Protein AF-A0A354SGM9-F1 (afdb_monomer_lite)

Sequence (66 aa):
MQRFSSIFSQLLQLFPRLEFQSAVTATKAERHMRGFTCWGQFVRMLFCQLGRAHSLREITNGLRSC

Foldseek 3Di:
DPPDDDVLNVVVVVDDPVVVVVVCVVVVVCVPDDPDDPVRVVSLVSCCVVVVDPDPVCSVVVVVVD

pLDDT: mean 80.18, std 12.35, range [39.22, 95.19]

Secondary structure (DSSP, 8-state):
--SS--HHHHHHHTS-HHHHHHHHHHHTTTTT-SS--HHHHHHHHHHHHHHT--SHHHHHHHTT--

Radius of gyration: 13.16 Å; chains: 1; bounding box: 29×24×32 Å

Structure (mmCIF, N/CA/C/O backbone):
data_AF-A0A354SGM9-F1
#
_entry.id   AF-A0A354SGM9-F1
#
loop_
_atom_site.group_PDB
_atom_site.id
_atom_site.type_symbol
_atom_site.label_atom_id
_atom_site.label_alt_id
_atom_site.label_comp_id
_atom_site.label_asym_id
_atom_site.label_entity_id
_atom_site.label_seq_id
_atom_site.pdbx_PDB_ins_code
_atom_site.Cartn_x
_atom_site.Cartn_y
_atom_site.Cartn_z
_atom_site.occupancy
_atom_site.B_iso_or_equiv
_atom_site.auth_seq_id
_atom_site.auth_comp_id
_atom_site.auth_asym_id
_atom_site.auth_atom_id
_atom_site.pdbx_PDB_model_num
ATOM 1 N N . MET A 1 1 ? -9.071 16.308 -10.628 1.00 39.22 1 MET A N 1
ATOM 2 C CA . MET A 1 1 ? -8.896 15.299 -11.697 1.00 39.22 1 MET A CA 1
ATOM 3 C C . MET A 1 1 ? -7.404 15.152 -11.971 1.00 39.22 1 MET A C 1
ATOM 5 O O . MET A 1 1 ? -6.786 16.123 -12.385 1.00 39.22 1 MET A O 1
ATOM 9 N N . GLN A 1 2 ? -6.810 13.998 -11.651 1.00 51.75 2 GLN A N 1
ATOM 10 C CA . GLN A 1 2 ? -5.405 13.694 -11.963 1.00 51.75 2 GLN A CA 1
ATOM 11 C C . GLN A 1 2 ? -5.279 13.545 -13.487 1.00 51.75 2 GLN A C 1
ATOM 13 O O . GLN A 1 2 ? -5.913 12.669 -14.067 1.00 51.75 2 GLN A O 1
ATOM 18 N N . ARG A 1 3 ? -4.541 14.451 -14.143 1.00 54.06 3 ARG A N 1
ATOM 19 C CA . ARG A 1 3 ? -4.480 14.567 -15.617 1.00 54.06 3 ARG A CA 1
ATOM 20 C C . ARG A 1 3 ? -3.588 13.501 -16.274 1.00 54.06 3 ARG A C 1
ATOM 22 O O . ARG A 1 3 ? -3.690 13.295 -17.474 1.00 54.06 3 ARG A O 1
ATOM 29 N N . PHE A 1 4 ? -2.775 12.808 -15.480 1.00 54.03 4 PHE A N 1
ATOM 30 C CA . PHE A 1 4 ? -2.039 11.596 -15.834 1.00 54.03 4 PHE A CA 1
ATOM 31 C C . PHE A 1 4 ? -1.974 10.722 -14.576 1.00 54.03 4 PHE A C 1
ATOM 33 O O . PHE A 1 4 ? -1.323 11.093 -13.604 1.00 54.03 4 PHE A O 1
ATOM 40 N N . SER A 1 5 ? -2.680 9.594 -14.561 1.00 61.72 5 SER A N 1
ATOM 41 C CA . SER A 1 5 ? -2.495 8.545 -13.558 1.00 61.72 5 SER A CA 1
ATOM 42 C C . SER A 1 5 ? -1.711 7.411 -14.207 1.00 61.72 5 SER A C 1
ATOM 44 O O . SER A 1 5 ? -2.035 6.986 -15.316 1.00 61.72 5 SER A O 1
ATOM 46 N N . SER A 1 6 ? -0.652 6.932 -13.551 1.00 78.12 6 SER A N 1
ATOM 47 C CA . SER A 1 6 ? 0.024 5.715 -14.005 1.00 78.12 6 SER A CA 1
ATOM 48 C C . SER A 1 6 ? -0.985 4.559 -14.050 1.00 78.12 6 SER A C 1
ATOM 50 O O . SER A 1 6 ? -1.933 4.534 -13.260 1.00 78.12 6 SER A O 1
ATOM 52 N N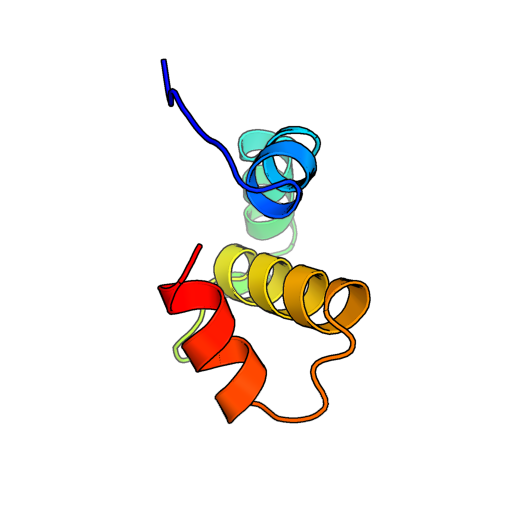 . ILE A 1 7 ? -0.779 3.575 -14.934 1.00 82.62 7 ILE A N 1
ATOM 53 C CA . ILE A 1 7 ? -1.608 2.351 -14.974 1.00 82.62 7 ILE A CA 1
ATOM 54 C C . ILE A 1 7 ? -1.676 1.716 -13.574 1.00 82.62 7 ILE A C 1
ATOM 56 O O . ILE A 1 7 ? -2.718 1.233 -13.148 1.00 82.62 7 ILE A O 1
ATOM 60 N N . PHE A 1 8 ? -0.590 1.808 -12.804 1.00 83.88 8 PHE A N 1
ATOM 61 C CA . PHE A 1 8 ? -0.546 1.378 -11.411 1.00 83.88 8 PHE A CA 1
ATOM 62 C C . PHE A 1 8 ? -1.524 2.141 -10.500 1.00 83.88 8 PHE A C 1
ATOM 64 O O . PHE A 1 8 ? -2.242 1.524 -9.717 1.00 83.88 8 PHE A O 1
ATOM 71 N N . SER A 1 9 ? -1.600 3.469 -10.619 1.00 82.31 9 SER A N 1
ATOM 72 C CA . SER A 1 9 ? -2.561 4.292 -9.872 1.00 82.31 9 SER A CA 1
ATOM 73 C C . SER A 1 9 ? -4.012 3.967 -10.255 1.00 82.31 9 SER A C 1
ATOM 75 O O . SER A 1 9 ? -4.877 3.909 -9.384 1.00 82.31 9 SER A O 1
ATOM 77 N N . GLN A 1 10 ? -4.275 3.672 -11.533 1.00 86.44 10 GLN A N 1
ATOM 78 C CA . GLN A 1 10 ? -5.591 3.213 -12.000 1.00 86.44 10 GLN A CA 1
ATOM 79 C C . GLN A 1 10 ? -5.948 1.831 -11.435 1.00 86.44 10 GLN A C 1
ATOM 81 O O . GLN A 1 10 ? -7.059 1.633 -10.955 1.00 86.44 10 GLN A O 1
ATOM 86 N N . LEU A 1 11 ? -4.997 0.894 -11.415 1.00 86.88 11 LEU A N 1
ATOM 87 C CA . LEU A 1 11 ? -5.187 -0.425 -10.807 1.00 86.88 11 LEU A CA 1
ATOM 88 C C . LEU A 1 11 ? -5.442 -0.329 -9.300 1.00 86.88 11 LEU A C 1
ATOM 90 O O . LEU A 1 11 ? -6.307 -1.028 -8.784 1.00 86.88 11 LEU A O 1
ATOM 94 N N . LEU A 1 12 ? -4.746 0.562 -8.591 1.00 87.81 12 LEU A N 1
ATOM 95 C CA . LEU A 1 12 ? -4.980 0.788 -7.163 1.00 87.81 12 LEU A CA 1
ATOM 96 C C . LEU A 1 12 ? -6.395 1.295 -6.860 1.00 87.81 12 LEU A C 1
ATOM 98 O O . LEU A 1 12 ? -6.921 0.981 -5.795 1.00 87.81 12 LEU A O 1
ATOM 102 N N . GLN A 1 13 ? -7.017 2.039 -7.779 1.00 88.12 13 GLN A N 1
ATOM 103 C CA . GLN A 1 13 ? -8.400 2.507 -7.623 1.00 88.12 13 GLN A CA 1
ATOM 104 C C . GLN A 1 13 ? -9.431 1.374 -7.705 1.00 88.12 13 GLN A C 1
ATOM 106 O O . GLN A 1 13 ? -10.541 1.547 -7.209 1.00 88.12 13 GLN A O 1
ATOM 111 N N . LEU A 1 14 ? -9.076 0.215 -8.271 1.00 90.00 14 LEU A N 1
ATOM 112 C CA . LEU A 1 14 ? -9.953 -0.962 -8.294 1.00 90.00 14 LEU A CA 1
ATOM 113 C C . LEU A 1 14 ? -10.107 -1.605 -6.911 1.00 90.00 14 LEU A C 1
ATOM 115 O O . LEU A 1 14 ? -11.039 -2.375 -6.695 1.00 90.00 14 LEU A O 1
ATOM 119 N N . PHE A 1 15 ? -9.202 -1.307 -5.975 1.00 89.88 15 PHE A N 1
ATOM 120 C CA . PHE A 1 15 ? -9.228 -1.885 -4.638 1.00 89.88 15 PHE A CA 1
ATOM 121 C C . PHE A 1 15 ? -9.937 -0.942 -3.651 1.00 89.88 15 PHE A C 1
ATOM 123 O O . PHE A 1 15 ? -9.450 0.168 -3.402 1.00 89.88 15 PHE A O 1
ATOM 130 N N . PRO A 1 16 ? -11.058 -1.364 -3.033 1.00 92.50 16 PRO A N 1
ATOM 131 C CA . PRO A 1 16 ? -11.805 -0.530 -2.098 1.00 92.50 16 PRO A CA 1
ATOM 132 C C . PRO A 1 16 ? -11.002 -0.299 -0.812 1.00 92.50 16 PRO A C 1
ATOM 134 O O . PRO A 1 16 ? -10.830 -1.188 0.024 1.00 92.50 16 PRO A O 1
ATOM 137 N N . ARG A 1 17 ? -10.507 0.932 -0.626 1.00 90.12 17 ARG A N 1
ATOM 138 C CA . ARG A 1 17 ? -9.638 1.274 0.512 1.00 90.12 17 ARG A CA 1
ATOM 139 C C . ARG A 1 17 ? -10.324 1.108 1.871 1.00 90.12 17 ARG A C 1
ATOM 141 O O . ARG A 1 17 ? -9.673 0.696 2.829 1.00 90.12 17 ARG A O 1
ATOM 148 N N . LEU A 1 18 ? -11.613 1.435 1.949 1.00 92.56 18 LEU A N 1
ATOM 149 C CA . LEU A 1 18 ? -12.390 1.325 3.184 1.00 92.56 18 LEU A CA 1
ATOM 150 C C . LEU A 1 18 ? -12.568 -0.136 3.595 1.00 92.56 18 LEU A C 1
ATOM 152 O O . LEU A 1 18 ? -12.243 -0.483 4.724 1.00 92.56 18 LEU A O 1
ATOM 156 N N . GLU A 1 19 ? -12.980 -1.000 2.667 1.00 94.56 19 GLU A N 1
ATOM 157 C CA . GLU A 1 19 ? -13.139 -2.434 2.933 1.00 94.56 19 GLU A CA 1
ATOM 158 C C . GLU A 1 19 ? -11.812 -3.090 3.319 1.00 94.56 19 GLU A C 1
ATOM 160 O O . GLU A 1 19 ? -11.756 -3.858 4.281 1.00 94.56 19 GLU A O 1
ATOM 165 N N . PHE A 1 20 ? -10.720 -2.724 2.638 1.00 94.00 20 PHE A N 1
ATOM 166 C CA . PHE A 1 20 ? -9.384 -3.185 3.006 1.00 94.00 20 PHE A CA 1
ATOM 167 C C . PHE A 1 20 ? -9.043 -2.799 4.450 1.00 94.00 20 PHE A C 1
ATOM 169 O O . PHE A 1 20 ? -8.569 -3.627 5.227 1.00 94.00 20 PHE A O 1
ATOM 176 N N . GLN A 1 21 ? -9.290 -1.544 4.831 1.00 92.94 21 GLN A N 1
ATOM 177 C CA . GLN A 1 21 ? -8.999 -1.074 6.182 1.00 92.94 21 GLN A CA 1
ATOM 178 C C . GLN A 1 21 ? -9.889 -1.759 7.226 1.00 92.94 21 GLN A C 1
ATOM 180 O O . GLN A 1 21 ? -9.379 -2.180 8.263 1.00 92.94 21 GLN A O 1
ATOM 185 N N . SER A 1 22 ? -11.178 -1.951 6.937 1.00 94.69 22 SER A N 1
ATOM 186 C CA . SER A 1 22 ? -12.088 -2.719 7.791 1.00 94.69 22 SER A CA 1
ATOM 187 C C . SER A 1 22 ? -11.589 -4.149 8.008 1.00 94.69 22 SER A C 1
ATOM 189 O O . SER A 1 22 ? -11.575 -4.616 9.148 1.00 94.69 22 SER A O 1
ATOM 191 N N . ALA A 1 23 ? -11.106 -4.821 6.959 1.00 94.31 23 ALA A N 1
ATOM 192 C CA . ALA A 1 23 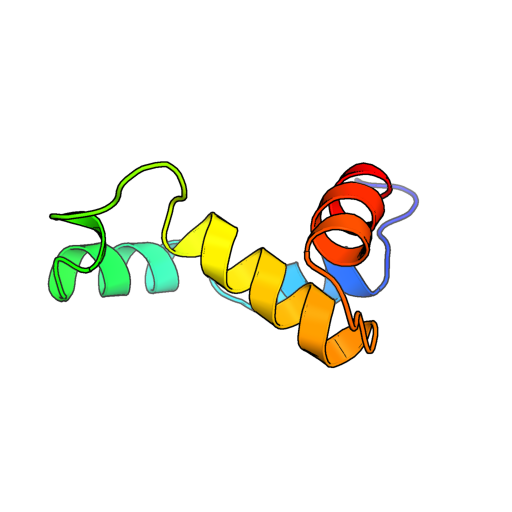? -10.526 -6.159 7.067 1.00 94.31 23 ALA A CA 1
ATOM 193 C C . ALA A 1 23 ? -9.242 -6.171 7.916 1.00 94.31 23 ALA A C 1
ATOM 195 O O . ALA A 1 23 ? -9.076 -7.037 8.779 1.00 94.31 23 ALA A O 1
ATOM 196 N N . VAL A 1 24 ? -8.354 -5.187 7.736 1.00 93.81 24 VAL A N 1
ATOM 197 C CA . VAL A 1 24 ? -7.138 -5.020 8.555 1.00 93.81 24 VAL A CA 1
ATOM 198 C C . VAL A 1 24 ? -7.479 -4.831 10.035 1.00 93.81 24 VAL A C 1
ATOM 200 O O . VAL A 1 24 ? -6.851 -5.448 10.899 1.00 93.81 24 VAL A O 1
ATOM 203 N N . THR A 1 25 ? -8.485 -4.010 10.343 1.00 92.50 25 THR A N 1
ATOM 204 C CA . THR A 1 25 ? -8.938 -3.790 11.722 1.00 92.50 25 THR A CA 1
ATOM 205 C C . THR A 1 25 ? -9.582 -5.044 12.312 1.00 92.50 25 THR A C 1
ATOM 207 O O . THR A 1 25 ? -9.224 -5.438 13.423 1.00 92.50 25 THR A O 1
ATOM 210 N N . ALA A 1 26 ? -10.473 -5.710 11.569 1.00 95.19 26 ALA A N 1
ATOM 211 C CA . ALA A 1 26 ? -11.152 -6.930 12.012 1.00 95.19 26 ALA A CA 1
ATOM 212 C C . ALA A 1 26 ? -10.160 -8.061 12.334 1.00 95.19 26 ALA A C 1
ATOM 214 O O . ALA A 1 26 ? -10.295 -8.751 13.343 1.00 95.19 26 ALA A O 1
ATOM 215 N N . THR A 1 27 ? -9.121 -8.207 11.510 1.00 92.31 27 THR A N 1
ATOM 216 C CA . THR A 1 27 ? -8.072 -9.227 11.680 1.00 92.31 27 THR A CA 1
ATOM 217 C C . THR A 1 27 ? -6.961 -8.815 12.645 1.00 92.31 27 THR A C 1
ATOM 219 O O . THR A 1 27 ? -6.111 -9.636 12.985 1.00 92.31 27 THR A O 1
ATOM 222 N N . LYS A 1 28 ? -6.947 -7.556 13.107 1.00 89.69 28 LYS A N 1
ATOM 223 C CA . LYS A 1 28 ? -5.863 -6.968 13.914 1.00 89.69 28 LYS A CA 1
ATOM 224 C C . LYS A 1 28 ? -4.482 -7.127 13.260 1.00 89.69 28 LYS A C 1
ATOM 226 O O . LYS A 1 28 ? -3.476 -7.211 13.968 1.00 89.69 28 LYS A O 1
ATOM 231 N N . ALA A 1 29 ? -4.421 -7.136 11.925 1.00 86.81 29 ALA A N 1
ATOM 232 C CA . ALA A 1 29 ? -3.189 -7.386 11.171 1.00 86.81 29 ALA A CA 1
ATOM 233 C C . ALA A 1 29 ? -2.082 -6.354 11.470 1.00 86.81 29 ALA A C 1
ATOM 235 O O . ALA A 1 29 ? -0.896 -6.670 11.425 1.00 86.81 29 ALA A O 1
ATOM 236 N N . GLU A 1 30 ? -2.461 -5.139 11.870 1.00 87.50 30 GLU A N 1
ATOM 237 C CA . GLU A 1 30 ? -1.531 -4.059 12.214 1.00 87.50 30 GLU A CA 1
ATOM 238 C C . GLU A 1 30 ? -1.045 -4.063 13.676 1.00 87.50 30 GLU A C 1
ATOM 240 O O . GLU A 1 30 ? -0.196 -3.251 14.038 1.00 87.50 30 GLU A O 1
ATOM 245 N N . ARG A 1 31 ? -1.499 -4.997 14.526 1.00 83.25 31 ARG A N 1
ATOM 246 C CA . ARG A 1 31 ? -1.184 -5.010 15.972 1.00 83.25 31 ARG A CA 1
ATOM 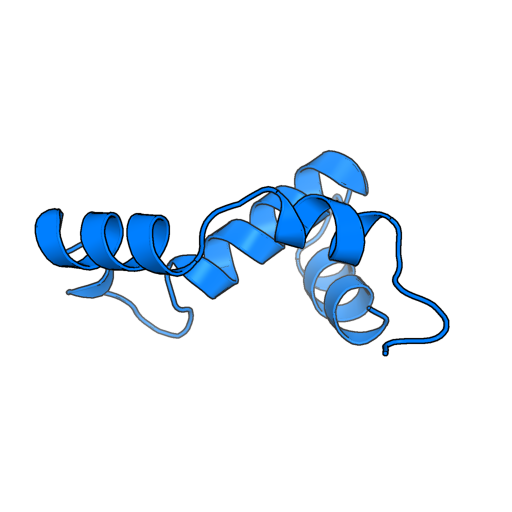247 C C . ARG A 1 31 ? 0.315 -5.092 16.294 1.00 83.25 31 ARG A C 1
ATOM 249 O O . ARG A 1 31 ? 0.742 -4.589 17.329 1.00 83.25 31 ARG A O 1
ATOM 256 N N . HIS A 1 32 ? 1.102 -5.727 15.428 1.00 83.19 32 HIS A N 1
ATOM 257 C CA . HIS A 1 32 ? 2.554 -5.890 15.587 1.00 83.19 32 HIS A CA 1
ATOM 258 C C . HIS A 1 32 ? 3.355 -5.264 14.441 1.00 83.19 32 HIS A C 1
ATOM 260 O O . HIS A 1 32 ? 4.524 -5.598 14.238 1.00 83.19 32 HIS A O 1
ATOM 266 N N . MET A 1 33 ? 2.741 -4.348 13.693 1.00 80.69 33 MET A N 1
ATOM 267 C CA . MET A 1 33 ? 3.422 -3.597 12.645 1.00 80.69 33 MET A CA 1
ATOM 268 C C . MET A 1 33 ? 4.646 -2.869 13.217 1.00 80.69 33 MET A C 1
ATOM 270 O O . MET A 1 33 ? 4.548 -2.103 14.175 1.00 80.69 33 MET A O 1
ATOM 274 N N . ARG A 1 34 ? 5.799 -3.049 12.569 1.00 73.69 34 ARG A N 1
ATOM 275 C CA . ARG A 1 34 ? 7.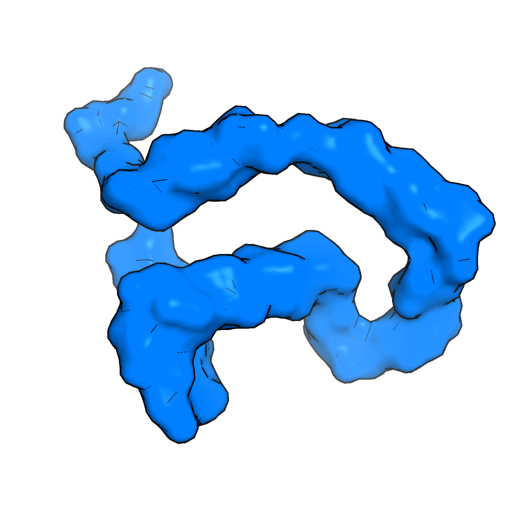002 -2.239 12.787 1.00 73.69 34 ARG A CA 1
ATOM 276 C C . ARG A 1 34 ? 7.419 -1.606 11.464 1.00 73.69 34 ARG A C 1
ATOM 278 O O . ARG A 1 34 ? 8.133 -2.213 10.674 1.00 73.69 34 ARG A O 1
ATOM 285 N N . GLY A 1 35 ? 6.937 -0.390 11.214 1.00 78.62 35 GLY A N 1
ATOM 286 C CA . GLY A 1 35 ? 7.406 0.471 10.123 1.00 78.62 35 GLY A CA 1
ATOM 287 C C . GLY A 1 35 ? 6.453 0.651 8.937 1.00 78.62 35 GLY A C 1
ATOM 288 O O . GLY A 1 35 ? 6.325 1.776 8.464 1.00 78.62 35 GLY A O 1
ATOM 289 N N . PHE A 1 36 ? 5.767 -0.394 8.456 1.00 76.75 36 PHE A N 1
ATOM 290 C CA . PHE A 1 36 ? 4.878 -0.287 7.283 1.00 76.75 36 PHE A CA 1
ATOM 291 C C . PHE A 1 36 ? 3.445 -0.695 7.591 1.00 76.75 36 PHE A C 1
ATOM 293 O O . PHE A 1 36 ? 3.220 -1.781 8.116 1.00 76.75 36 PHE A O 1
ATOM 300 N N . THR A 1 37 ? 2.493 0.153 7.191 1.00 89.06 37 THR A N 1
ATOM 301 C CA . THR A 1 37 ? 1.059 -0.163 7.240 1.00 89.06 37 THR A CA 1
ATOM 302 C C . THR A 1 37 ? 0.740 -1.341 6.332 1.00 89.06 37 THR A C 1
ATOM 304 O O . THR A 1 37 ? 1.392 -1.523 5.297 1.00 89.06 37 THR A O 1
ATOM 307 N N . CYS A 1 38 ? -0.291 -2.116 6.668 1.00 90.00 38 CYS A N 1
ATOM 308 C CA . CYS A 1 38 ? -0.755 -3.227 5.834 1.00 90.00 38 CYS A CA 1
ATOM 309 C C . CYS A 1 38 ? -1.095 -2.746 4.419 1.00 90.00 38 CYS A C 1
ATOM 311 O O . CYS A 1 38 ? -0.795 -3.428 3.442 1.00 90.00 38 CYS A O 1
ATOM 313 N N . TRP A 1 39 ? -1.641 -1.532 4.293 1.00 91.19 39 TR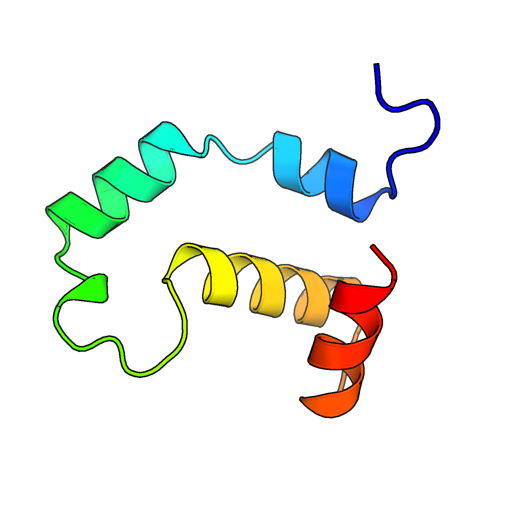P A N 1
ATOM 314 C CA . TRP A 1 39 ? -1.843 -0.922 2.982 1.00 91.19 39 TRP A CA 1
ATOM 315 C C . TRP A 1 39 ? -0.523 -0.626 2.267 1.00 91.19 39 TRP A C 1
ATOM 317 O O . TRP A 1 39 ? -0.363 -0.970 1.101 1.00 91.19 39 TRP A O 1
ATOM 327 N N . GLY A 1 40 ? 0.440 0.001 2.948 1.00 88.62 40 GLY A N 1
ATOM 328 C CA . GLY A 1 40 ? 1.748 0.289 2.359 1.00 88.62 40 GLY A CA 1
ATOM 329 C C . GLY A 1 40 ? 2.468 -0.982 1.902 1.00 88.62 40 GLY A C 1
ATOM 330 O O . GLY A 1 40 ? 3.078 -0.996 0.832 1.00 88.62 40 GLY A O 1
ATOM 331 N N . GLN A 1 41 ? 2.352 -2.066 2.670 1.00 87.62 41 GLN A N 1
ATOM 332 C CA . GLN A 1 41 ? 2.853 -3.385 2.293 1.00 87.62 41 GLN A CA 1
ATOM 333 C C . GLN A 1 41 ? 2.115 -3.947 1.071 1.00 87.62 41 GLN A C 1
ATOM 335 O O . GLN A 1 41 ? 2.769 -4.408 0.138 1.00 87.62 41 GLN A O 1
ATOM 340 N N . PHE A 1 42 ? 0.784 -3.869 1.034 1.00 90.38 42 PHE A N 1
ATOM 341 C CA . PHE A 1 42 ? -0.020 -4.307 -0.110 1.00 90.38 42 PHE A CA 1
ATOM 342 C C . PHE A 1 42 ? 0.378 -3.587 -1.406 1.00 90.38 42 PHE A C 1
ATOM 344 O O . PHE A 1 42 ? 0.692 -4.239 -2.399 1.00 90.38 42 PHE A O 1
ATOM 351 N N . VAL A 1 43 ? 0.467 -2.253 -1.379 1.00 89.19 43 VAL A N 1
ATOM 352 C CA . VAL A 1 43 ? 0.877 -1.439 -2.537 1.00 89.19 43 VAL A CA 1
ATOM 353 C C . VAL A 1 43 ? 2.269 -1.837 -3.032 1.00 89.19 43 VAL A C 1
ATOM 355 O O . VAL A 1 43 ? 2.488 -1.964 -4.234 1.00 89.19 43 VAL A O 1
ATOM 358 N N . ARG A 1 44 ? 3.210 -2.087 -2.115 1.00 85.31 44 ARG A N 1
ATOM 359 C CA . ARG A 1 44 ? 4.560 -2.563 -2.455 1.00 85.31 44 ARG A CA 1
ATOM 360 C C . ARG A 1 44 ? 4.555 -3.918 -3.129 1.00 85.31 44 ARG A C 1
ATOM 362 O O . ARG A 1 44 ? 5.238 -4.078 -4.133 1.00 85.31 44 ARG A O 1
ATOM 369 N N . MET A 1 45 ? 3.795 -4.868 -2.594 1.00 86.94 45 MET A N 1
ATOM 370 C CA . MET A 1 45 ? 3.681 -6.210 -3.162 1.00 86.94 45 MET A CA 1
ATOM 371 C C . MET A 1 45 ? 3.048 -6.168 -4.553 1.00 86.94 45 MET A C 1
ATOM 373 O O . MET A 1 45 ? 3.567 -6.797 -5.472 1.00 86.94 45 MET A O 1
ATOM 377 N N . LEU A 1 46 ? 1.995 -5.364 -4.728 1.00 87.44 46 LEU A N 1
ATOM 378 C CA . LEU A 1 46 ? 1.338 -5.164 -6.017 1.00 87.44 46 LEU A CA 1
ATOM 379 C C . LEU A 1 46 ? 2.304 -4.559 -7.046 1.00 87.44 46 LEU A C 1
ATOM 381 O O . LEU A 1 46 ? 2.411 -5.053 -8.166 1.00 87.44 46 LEU A O 1
ATOM 385 N N . PHE A 1 47 ? 3.061 -3.531 -6.652 1.00 84.19 47 PHE A N 1
ATOM 386 C CA . PHE A 1 47 ? 4.082 -2.927 -7.508 1.00 84.19 47 PHE A CA 1
ATOM 387 C C . PHE A 1 47 ? 5.177 -3.934 -7.881 1.00 84.19 47 PHE A C 1
ATOM 389 O O . PHE A 1 47 ? 5.591 -4.006 -9.033 1.00 84.19 47 PHE A O 1
ATOM 396 N N . CYS A 1 48 ? 5.608 -4.756 -6.923 1.00 81.38 48 CYS A N 1
ATOM 397 C CA . CYS A 1 48 ? 6.624 -5.781 -7.133 1.00 81.38 48 CYS A CA 1
ATOM 398 C C . CYS A 1 48 ? 6.186 -6.831 -8.161 1.00 81.38 48 CYS A C 1
ATOM 400 O O . CYS A 1 48 ? 6.941 -7.165 -9.073 1.00 81.38 48 CYS A O 1
ATOM 402 N N . GLN A 1 49 ? 4.952 -7.321 -8.022 1.00 82.12 49 GLN A N 1
ATOM 403 C CA . GLN A 1 49 ? 4.375 -8.343 -8.893 1.00 82.12 49 GLN A CA 1
ATOM 404 C C . GLN A 1 49 ? 4.144 -7.820 -10.315 1.00 82.12 49 GLN A C 1
ATOM 406 O O . GLN A 1 49 ? 4.448 -8.519 -11.279 1.00 82.12 49 GLN A O 1
ATOM 411 N N . LEU A 1 50 ? 3.651 -6.586 -10.454 1.00 80.88 50 LEU A N 1
ATOM 412 C CA . LEU A 1 50 ? 3.357 -5.989 -11.759 1.00 80.88 50 LEU A CA 1
ATOM 413 C C . LEU A 1 50 ? 4.609 -5.458 -12.466 1.00 80.88 50 LEU A C 1
ATOM 415 O O . LEU A 1 50 ? 4.727 -5.574 -13.683 1.00 80.88 50 LEU A O 1
ATOM 419 N N . GLY A 1 51 ? 5.552 -4.891 -11.713 1.00 74.81 51 GLY A N 1
ATOM 420 C CA . GLY A 1 51 ? 6.790 -4.318 -12.240 1.00 74.81 51 GLY A CA 1
ATOM 421 C C . GLY A 1 51 ? 7.926 -5.324 -12.424 1.00 74.81 51 GLY A C 1
ATOM 422 O O . GLY A 1 51 ? 9.005 -4.917 -12.841 1.00 74.81 51 GLY A O 1
ATOM 423 N N . ARG A 1 52 ? 7.715 -6.608 -12.077 1.00 70.81 52 ARG A N 1
ATOM 424 C CA . ARG A 1 52 ? 8.780 -7.622 -11.934 1.00 70.81 52 ARG A CA 1
ATOM 425 C C . ARG A 1 52 ? 9.979 -7.081 -11.143 1.00 70.81 52 ARG A C 1
ATOM 427 O O . ARG A 1 52 ? 11.124 -7.334 -11.497 1.00 70.81 52 ARG A O 1
ATOM 434 N N . ALA A 1 53 ? 9.727 -6.292 -10.098 1.00 71.19 53 ALA A N 1
ATOM 435 C CA . ALA A 1 53 ? 10.816 -5.744 -9.299 1.00 71.19 53 ALA A CA 1
ATOM 436 C C . ALA A 1 53 ? 11.483 -6.893 -8.535 1.00 71.19 53 ALA A C 1
ATOM 438 O O . ALA A 1 53 ? 10.814 -7.649 -7.825 1.00 71.19 53 ALA A O 1
ATOM 439 N N . HIS A 1 54 ? 12.796 -7.028 -8.693 1.00 69.12 54 HIS A N 1
ATOM 440 C CA . HIS A 1 54 ? 13.580 -8.119 -8.119 1.00 69.12 54 HIS A CA 1
ATOM 441 C C . HIS A 1 54 ? 14.317 -7.690 -6.844 1.00 69.12 54 HIS A C 1
ATOM 443 O O . HIS A 1 54 ? 14.913 -8.526 -6.163 1.00 69.12 54 HIS A O 1
ATOM 449 N N . SER A 1 55 ? 14.265 -6.403 -6.480 1.00 73.25 55 SER A N 1
ATOM 450 C CA . SER A 1 55 ? 14.910 -5.891 -5.268 1.00 73.25 55 SER A CA 1
ATOM 451 C C . SER A 1 55 ? 14.065 -4.882 -4.486 1.00 73.25 55 SER A C 1
ATOM 453 O O . SER A 1 55 ? 13.327 -4.072 -5.044 1.00 73.25 55 SER A O 1
ATOM 455 N N . LEU A 1 56 ? 14.250 -4.847 -3.158 1.00 66.38 56 LEU A N 1
ATOM 456 C CA . LEU A 1 56 ? 13.633 -3.843 -2.275 1.00 66.38 56 LEU A CA 1
ATOM 457 C C . LEU A 1 56 ? 13.946 -2.401 -2.712 1.00 66.38 56 LEU A C 1
ATOM 459 O O . LEU A 1 56 ? 13.117 -1.506 -2.539 1.00 66.38 56 LEU A O 1
ATOM 463 N N . ARG A 1 57 ? 15.127 -2.166 -3.299 1.00 72.69 57 ARG A N 1
ATOM 464 C CA 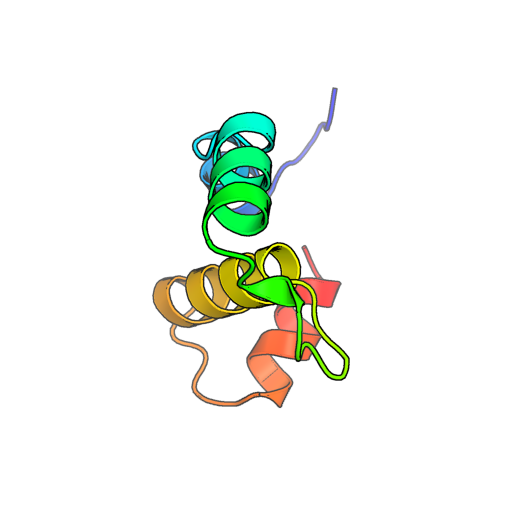. ARG A 1 57 ? 15.526 -0.856 -3.828 1.00 72.69 57 ARG A CA 1
ATOM 465 C C . ARG A 1 57 ? 14.672 -0.456 -5.030 1.00 72.69 57 ARG A C 1
ATOM 467 O O . ARG A 1 57 ? 14.206 0.678 -5.063 1.00 72.69 57 ARG A O 1
ATOM 474 N N . GLU A 1 58 ? 14.435 -1.370 -5.968 1.00 70.81 58 GLU A N 1
ATOM 475 C CA . GLU A 1 58 ? 13.558 -1.129 -7.123 1.00 70.81 58 GLU A CA 1
ATOM 476 C C . GLU A 1 58 ? 12.121 -0.854 -6.690 1.00 70.81 58 GLU A C 1
ATOM 478 O O . GLU A 1 58 ? 11.511 0.090 -7.183 1.00 70.81 58 GLU A O 1
ATOM 483 N N . ILE A 1 59 ? 11.610 -1.591 -5.700 1.00 70.62 59 ILE A N 1
ATOM 484 C CA . ILE A 1 59 ? 10.274 -1.344 -5.139 1.00 70.62 59 ILE A CA 1
ATOM 485 C C . ILE A 1 59 ? 10.202 0.060 -4.526 1.00 70.62 59 ILE A C 1
ATOM 487 O O . ILE A 1 59 ? 9.268 0.816 -4.782 1.00 70.62 59 ILE A O 1
ATOM 491 N N . THR A 1 60 ? 11.189 0.427 -3.705 1.00 70.44 60 THR A N 1
ATOM 492 C CA . THR A 1 60 ? 11.162 1.698 -2.964 1.00 70.44 60 THR A CA 1
ATOM 493 C C . THR A 1 60 ? 11.374 2.900 -3.885 1.00 70.44 60 THR A C 1
ATOM 495 O O . THR A 1 60 ? 10.761 3.944 -3.674 1.00 70.44 60 THR A O 1
ATOM 498 N N . ASN A 1 61 ? 12.213 2.763 -4.914 1.00 69.12 61 ASN A N 1
ATOM 499 C CA . ASN A 1 61 ? 12.441 3.814 -5.905 1.00 69.12 61 ASN A CA 1
ATOM 500 C C . ASN A 1 61 ? 11.289 3.917 -6.914 1.00 69.12 61 ASN A C 1
ATOM 502 O O . ASN A 1 61 ? 10.871 5.027 -7.226 1.00 69.12 61 ASN A O 1
ATOM 506 N N . GLY A 1 62 ? 10.732 2.795 -7.375 1.00 65.62 62 GLY A N 1
ATOM 507 C CA . GLY A 1 62 ? 9.615 2.786 -8.324 1.00 65.62 62 GLY A CA 1
ATOM 508 C C . GLY A 1 62 ? 8.303 3.309 -7.730 1.00 65.62 62 GLY A C 1
ATOM 509 O O . GLY A 1 62 ? 7.532 3.982 -8.411 1.00 65.62 62 GLY A O 1
ATOM 510 N N . LEU A 1 63 ? 8.082 3.104 -6.428 1.00 68.81 63 LEU A N 1
ATOM 511 C CA . LEU A 1 63 ? 6.961 3.728 -5.717 1.00 68.81 63 LEU A CA 1
ATOM 512 C C . LEU A 1 63 ? 7.130 5.232 -5.489 1.00 68.81 63 LEU A C 1
ATOM 514 O O . LEU A 1 63 ? 6.141 5.900 -5.222 1.00 68.81 63 LEU A O 1
ATOM 518 N N . ARG A 1 64 ? 8.354 5.768 -5.558 1.00 67.94 64 ARG A N 1
ATOM 519 C CA . ARG A 1 64 ? 8.599 7.219 -5.465 1.00 67.94 64 ARG A CA 1
ATOM 520 C C . ARG A 1 64 ? 8.360 7.944 -6.785 1.00 67.94 64 ARG A C 1
ATOM 522 O O . ARG A 1 64 ? 8.198 9.157 -6.771 1.00 67.94 64 ARG A O 1
ATOM 529 N N . SER A 1 65 ? 8.395 7.224 -7.905 1.00 62.62 65 SER A N 1
ATOM 530 C CA . SER A 1 65 ? 8.148 7.777 -9.239 1.00 62.62 65 SER A CA 1
ATOM 531 C C . SER A 1 65 ? 6.685 7.675 -9.684 1.00 62.62 65 SER A C 1
ATOM 533 O O . SER A 1 65 ? 6.362 8.151 -10.769 1.00 62.62 65 SER A O 1
ATOM 535 N N . CYS A 1 66 ? 5.832 7.019 -8.891 1.00 56.91 66 CYS A N 1
ATOM 536 C CA . CYS A 1 66 ? 4.385 6.931 -9.095 1.00 56.91 66 CYS A CA 1
ATOM 537 C C . CYS A 1 66 ? 3.656 7.970 -8.241 1.00 56.91 66 CYS A C 1
ATOM 539 O O . CYS A 1 66 ? 2.590 8.429 -8.705 1.00 56.91 66 CYS A O 1
#